Protein AF-A0A1V6FUK2-F1 (afdb_monomer_lite)

Structure (mmCIF, N/CA/C/O backbone):
data_AF-A0A1V6FUK2-F1
#
_entry.id   AF-A0A1V6FUK2-F1
#
loop_
_atom_site.group_PDB
_atom_site.id
_atom_site.type_symbol
_atom_site.label_atom_id
_atom_site.label_alt_id
_atom_site.label_comp_id
_atom_site.label_asym_id
_atom_site.label_entity_id
_atom_site.label_seq_id
_atom_site.pdbx_PDB_ins_code
_atom_site.Cartn_x
_atom_site.Cartn_y
_atom_site.Cartn_z
_atom_site.occupancy
_atom_site.B_iso_or_equiv
_atom_site.auth_seq_id
_atom_site.auth_comp_id
_atom_site.auth_asym_id
_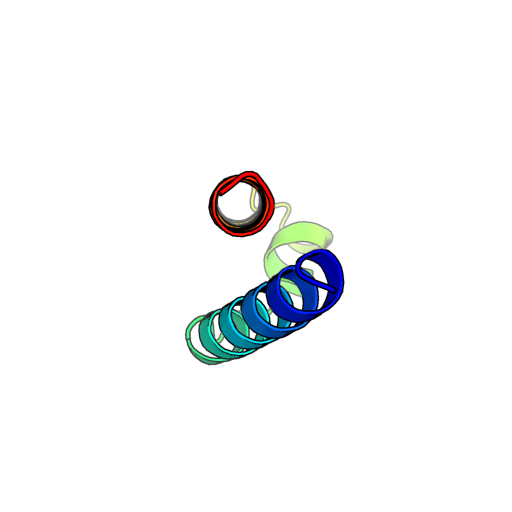atom_site.auth_atom_id
_atom_site.pdbx_PDB_model_num
ATOM 1 N N . MET A 1 1 ? 4.785 -2.916 -23.418 1.00 58.25 1 MET A N 1
ATOM 2 C CA . MET A 1 1 ? 5.550 -4.102 -22.967 1.00 58.25 1 MET A CA 1
ATOM 3 C C . MET A 1 1 ? 6.018 -3.946 -21.518 1.00 58.25 1 MET A C 1
ATOM 5 O O . MET A 1 1 ? 5.714 -4.812 -20.712 1.00 58.25 1 MET A O 1
ATOM 9 N N . TYR A 1 2 ? 6.632 -2.814 -21.153 1.00 68.38 2 TYR A N 1
ATOM 10 C CA . TYR A 1 2 ? 7.109 -2.517 -19.789 1.00 68.38 2 TYR A CA 1
ATOM 11 C C . TYR A 1 2 ? 6.020 -2.484 -18.700 1.00 68.38 2 TYR A C 1
ATOM 13 O O . TYR A 1 2 ? 6.242 -2.982 -17.600 1.00 68.38 2 TYR A O 1
ATOM 21 N N . ALA A 1 3 ? 4.807 -2.011 -19.018 1.00 70.25 3 ALA A N 1
ATOM 22 C CA . ALA A 1 3 ? 3.687 -2.007 -18.068 1.00 70.25 3 ALA A CA 1
ATOM 23 C C . ALA A 1 3 ? 3.331 -3.406 -17.528 1.00 70.25 3 ALA A C 1
ATOM 25 O O . ALA A 1 3 ? 2.992 -3.549 -16.358 1.00 70.25 3 ALA A O 1
ATOM 26 N N . LEU A 1 4 ? 3.462 -4.449 -18.354 1.00 73.69 4 LEU A N 1
ATOM 27 C CA . LEU A 1 4 ? 3.137 -5.822 -17.961 1.00 73.69 4 LEU A CA 1
ATOM 28 C C . LEU A 1 4 ? 4.158 -6.381 -16.957 1.00 73.69 4 LEU A C 1
ATOM 30 O O . LEU A 1 4 ? 3.792 -7.056 -16.001 1.00 73.69 4 LEU A O 1
ATOM 34 N N . ILE A 1 5 ? 5.434 -6.038 -17.144 1.00 76.81 5 ILE A N 1
ATOM 35 C CA . ILE A 1 5 ? 6.528 -6.374 -16.223 1.00 76.81 5 ILE A CA 1
ATOM 36 C C . ILE A 1 5 ? 6.342 -5.671 -14.877 1.00 76.81 5 ILE A C 1
ATOM 38 O O . ILE A 1 5 ? 6.491 -6.305 -13.836 1.00 76.81 5 ILE A O 1
ATOM 42 N N . GLY A 1 6 ? 5.930 -4.401 -14.891 1.00 73.94 6 GLY A N 1
ATOM 43 C CA . GLY A 1 6 ? 5.593 -3.667 -13.674 1.00 73.94 6 GLY A CA 1
ATOM 44 C C . GLY A 1 6 ? 4.470 -4.331 -12.872 1.00 73.94 6 GLY A C 1
ATOM 45 O O . GLY A 1 6 ? 4.596 -4.497 -11.662 1.00 73.94 6 GLY A O 1
ATOM 46 N N . VAL A 1 7 ? 3.410 -4.794 -13.543 1.00 77.06 7 VAL A N 1
ATOM 47 C CA . VAL A 1 7 ? 2.300 -5.515 -12.893 1.00 77.06 7 VAL A CA 1
ATOM 48 C C . VAL A 1 7 ? 2.758 -6.853 -12.301 1.00 77.06 7 VAL A C 1
ATOM 50 O O . VAL A 1 7 ? 2.366 -7.189 -11.186 1.00 77.06 7 VAL A O 1
ATOM 53 N N . ILE A 1 8 ? 3.620 -7.599 -12.999 1.00 82.00 8 ILE A N 1
ATOM 54 C CA . ILE A 1 8 ? 4.155 -8.874 -12.494 1.00 82.00 8 ILE A CA 1
ATOM 55 C C . ILE A 1 8 ? 5.020 -8.652 -11.249 1.00 82.00 8 ILE A C 1
ATOM 57 O O . ILE A 1 8 ? 4.865 -9.371 -10.264 1.00 82.00 8 ILE A O 1
ATOM 61 N N . ILE A 1 9 ? 5.894 -7.642 -11.260 1.00 81.06 9 ILE A N 1
ATOM 62 C CA . ILE A 1 9 ? 6.744 -7.300 -10.111 1.00 81.06 9 ILE A CA 1
ATOM 63 C C . ILE A 1 9 ? 5.892 -6.813 -8.933 1.00 81.06 9 ILE A C 1
ATOM 65 O O . ILE A 1 9 ? 6.116 -7.251 -7.805 1.00 81.06 9 ILE A O 1
ATOM 69 N N . PHE A 1 10 ? 4.881 -5.973 -9.191 1.00 80.62 10 PHE A N 1
ATOM 70 C CA . PHE A 1 10 ? 3.917 -5.530 -8.178 1.00 80.62 10 PHE A CA 1
ATOM 71 C C . PHE A 1 10 ? 3.269 -6.728 -7.482 1.00 80.62 10 PHE A C 1
ATOM 73 O O . PHE A 1 10 ? 3.257 -6.810 -6.256 1.00 80.62 10 PHE A O 1
ATOM 80 N N . TRP A 1 11 ? 2.774 -7.678 -8.277 1.00 81.25 11 TRP A N 1
ATOM 81 C CA . TRP A 1 11 ? 2.115 -8.880 -7.783 1.00 81.25 11 TRP A CA 1
ATOM 82 C C . TRP A 1 11 ? 3.057 -9.743 -6.940 1.00 81.25 11 TRP A C 1
ATOM 84 O O . TRP A 1 11 ? 2.678 -10.226 -5.875 1.00 81.25 11 TRP A O 1
ATOM 94 N N . LEU A 1 12 ? 4.305 -9.907 -7.384 1.00 84.12 12 LEU A N 1
ATOM 95 C CA . LEU A 1 12 ? 5.324 -10.678 -6.672 1.00 84.12 12 LEU A CA 1
ATOM 96 C C . LEU A 1 12 ? 5.658 -10.055 -5.312 1.00 84.12 12 LEU A C 1
ATOM 98 O O . LEU A 1 12 ? 5.661 -10.758 -4.303 1.00 84.12 12 LEU A O 1
ATOM 102 N N . CYS A 1 13 ? 5.873 -8.738 -5.263 1.00 80.62 13 CYS A N 1
ATOM 103 C CA . CYS A 1 13 ? 6.092 -8.016 -4.010 1.00 80.62 13 CYS A CA 1
ATOM 104 C C . CYS A 1 13 ? 4.886 -8.116 -3.072 1.00 80.62 13 CYS A C 1
ATOM 106 O O . CYS A 1 13 ? 5.072 -8.338 -1.876 1.00 80.62 13 CYS A O 1
ATOM 108 N N . PHE A 1 14 ? 3.667 -7.998 -3.605 1.00 77.44 14 PHE A N 1
ATOM 109 C CA . PHE A 1 14 ? 2.443 -8.109 -2.817 1.00 77.44 14 PHE A CA 1
ATOM 110 C C . PHE A 1 14 ? 2.329 -9.487 -2.154 1.00 77.44 14 PHE A C 1
ATOM 112 O O . PHE A 1 14 ? 2.152 -9.569 -0.944 1.00 77.44 14 PHE A O 1
ATOM 119 N N . VAL A 1 15 ? 2.542 -10.568 -2.913 1.00 80.06 15 VAL A N 1
ATOM 120 C CA . VAL A 1 15 ? 2.509 -11.947 -2.391 1.00 80.06 15 VAL A CA 1
ATOM 121 C C . VAL A 1 15 ? 3.602 -12.196 -1.346 1.00 80.06 15 VAL A C 1
ATOM 123 O O . VAL A 1 15 ? 3.358 -12.867 -0.345 1.00 80.06 15 VAL A O 1
ATOM 126 N N . VAL A 1 16 ? 4.811 -11.667 -1.553 1.00 83.00 16 VAL A N 1
ATOM 127 C CA . VAL A 1 16 ? 5.911 -11.804 -0.584 1.00 83.00 16 VAL A CA 1
ATOM 128 C C . VAL A 1 16 ? 5.572 -11.099 0.729 1.00 83.00 16 VAL A C 1
ATOM 130 O O . VAL A 1 16 ? 5.771 -11.675 1.796 1.00 83.00 16 VAL A O 1
ATOM 133 N N . ILE A 1 17 ? 5.030 -9.883 0.665 1.00 76.50 17 ILE A N 1
ATOM 134 C CA . ILE A 1 17 ? 4.664 -9.106 1.854 1.00 76.50 17 ILE A CA 1
ATOM 135 C C . ILE A 1 17 ? 3.481 -9.728 2.591 1.00 76.50 17 ILE A C 1
ATOM 137 O O . ILE A 1 17 ? 3.525 -9.814 3.817 1.00 76.50 17 ILE A O 1
ATOM 141 N N . ASP A 1 18 ? 2.465 -10.197 1.870 1.00 76.94 18 ASP A N 1
ATOM 142 C CA . ASP A 1 18 ? 1.297 -10.870 2.448 1.00 76.94 18 ASP A CA 1
ATOM 143 C C . ASP A 1 18 ? 1.723 -12.126 3.223 1.00 76.94 18 ASP A C 1
ATOM 145 O O . ASP A 1 18 ? 1.280 -12.383 4.338 1.00 76.94 18 ASP A O 1
ATOM 149 N N . LYS A 1 19 ? 2.716 -12.854 2.698 1.00 76.38 19 LYS A N 1
ATOM 150 C CA . LYS A 1 19 ? 3.295 -14.020 3.373 1.00 76.38 19 LYS A CA 1
ATOM 151 C C . LYS A 1 19 ? 4.192 -13.662 4.566 1.00 76.38 19 LYS A C 1
ATOM 153 O O . LYS A 1 19 ? 4.293 -14.447 5.506 1.00 76.38 19 LYS A O 1
ATOM 158 N N . ILE A 1 20 ? 4.862 -12.508 4.528 1.00 77.81 20 ILE A N 1
ATOM 159 C CA . ILE A 1 20 ? 5.688 -11.983 5.633 1.00 77.81 20 ILE A CA 1
ATOM 160 C C . ILE A 1 20 ? 4.829 -11.347 6.731 1.00 77.81 20 ILE A C 1
ATOM 162 O O . ILE A 1 20 ? 5.279 -11.258 7.872 1.00 77.81 20 ILE A O 1
ATOM 166 N N . THR A 1 21 ? 3.606 -10.929 6.408 1.00 73.62 21 THR A N 1
ATOM 167 C CA . THR A 1 21 ? 2.652 -10.311 7.331 1.00 73.62 21 THR A CA 1
ATOM 168 C C . THR A 1 21 ? 1.605 -11.357 7.737 1.00 73.62 21 THR A C 1
ATOM 170 O O . THR A 1 21 ? 0.500 -11.344 7.206 1.00 73.62 21 THR A O 1
ATOM 173 N N . PRO A 1 22 ? 1.899 -12.278 8.681 1.00 62.84 22 PRO A N 1
ATOM 174 C CA . PRO A 1 22 ? 0.976 -13.317 9.147 1.00 62.84 22 PRO A CA 1
ATOM 175 C C . PRO A 1 22 ? -0.096 -12.739 10.089 1.00 62.84 22 PRO A C 1
ATOM 177 O O . PRO A 1 22 ? -0.384 -13.294 11.146 1.00 62.84 22 PRO A O 1
ATOM 180 N N . TYR A 1 23 ? -0.649 -11.579 9.749 1.00 63.72 23 TYR A N 1
ATOM 181 C CA . TYR A 1 23 ? -1.746 -10.944 10.461 1.00 63.72 23 TYR A CA 1
ATOM 182 C C . TYR A 1 23 ? -2.982 -10.990 9.574 1.00 63.72 23 TYR A C 1
ATOM 184 O O . TYR A 1 23 ? -2.901 -10.706 8.380 1.00 63.72 23 TYR A O 1
ATOM 192 N N . ASN A 1 24 ? -4.145 -11.280 10.162 1.00 69.81 24 ASN A N 1
ATOM 193 C CA . ASN A 1 24 ? -5.425 -11.080 9.489 1.00 69.81 24 ASN A CA 1
ATOM 194 C C . ASN A 1 24 ? -5.641 -9.574 9.288 1.00 69.81 24 ASN A C 1
ATOM 196 O O . ASN A 1 24 ? -6.316 -8.920 10.080 1.00 69.81 24 ASN A O 1
ATOM 200 N N . LEU A 1 25 ? -5.059 -9.020 8.224 1.00 71.56 25 LEU A N 1
ATOM 201 C CA . LEU A 1 25 ? -5.187 -7.619 7.820 1.00 71.56 25 LE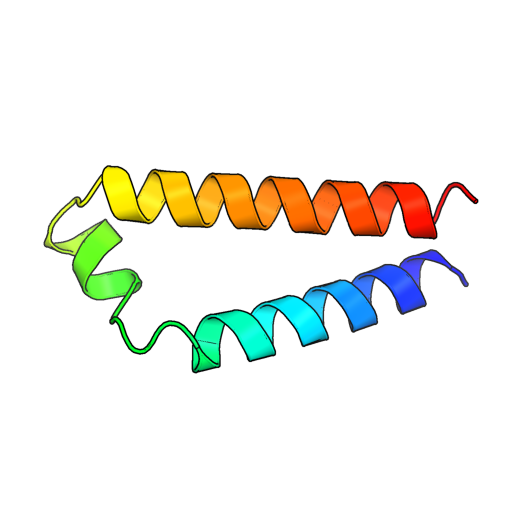U A CA 1
ATOM 202 C C . LEU A 1 25 ? -6.653 -7.193 7.775 1.00 71.56 25 LEU A C 1
ATOM 204 O O . LEU A 1 25 ? -7.010 -6.119 8.242 1.00 71.56 25 LEU A O 1
ATOM 208 N N . TRP A 1 26 ? -7.511 -8.076 7.273 1.00 70.25 26 TRP A N 1
ATOM 209 C CA . TRP A 1 26 ? -8.949 -7.856 7.214 1.00 70.25 26 TRP A CA 1
ATOM 210 C C . TRP A 1 26 ? -9.585 -7.723 8.603 1.00 70.25 26 TRP A C 1
ATOM 212 O O . TRP A 1 26 ? -10.363 -6.806 8.843 1.00 70.25 26 TRP A O 1
ATOM 222 N N . GLU A 1 27 ? -9.220 -8.588 9.545 1.00 76.75 27 GLU A N 1
ATOM 223 C CA . GLU A 1 27 ? -9.735 -8.543 10.915 1.00 76.75 27 GLU A CA 1
ATOM 224 C C . GLU A 1 27 ? -9.197 -7.316 11.672 1.00 76.75 27 GLU A C 1
ATOM 226 O O . GLU A 1 27 ? -9.945 -6.594 12.323 1.00 76.75 27 GLU A O 1
ATOM 231 N N . GLU A 1 28 ? -7.912 -7.000 11.529 1.00 76.38 28 GLU A N 1
ATOM 232 C CA . GLU A 1 28 ? -7.294 -5.831 12.162 1.00 76.38 28 GLU A CA 1
ATOM 233 C C . GLU A 1 28 ? -7.821 -4.500 11.599 1.00 76.38 28 GLU A C 1
ATOM 235 O O . GLU A 1 28 ? -8.109 -3.575 12.358 1.00 76.38 28 GLU A O 1
ATOM 240 N N . ILE A 1 29 ? -7.972 -4.379 10.278 1.00 78.44 29 ILE A N 1
ATOM 241 C CA . ILE A 1 29 ? -8.355 -3.121 9.620 1.00 78.44 29 ILE A CA 1
ATOM 242 C C . ILE A 1 29 ? -9.872 -2.922 9.646 1.00 78.44 29 ILE A C 1
ATOM 244 O O . ILE A 1 29 ? -10.333 -1.824 9.956 1.00 78.44 29 ILE A O 1
ATOM 248 N N . VAL A 1 30 ? -10.654 -3.960 9.331 1.00 76.00 30 VAL A N 1
ATOM 249 C CA . VAL A 1 30 ? -12.117 -3.847 9.207 1.00 76.00 30 VAL A CA 1
ATOM 250 C C . VAL A 1 30 ? -12.806 -4.047 10.554 1.00 76.00 30 VAL A C 1
ATOM 252 O O . VAL A 1 30 ? -13.698 -3.269 10.885 1.00 76.00 30 VAL A O 1
ATOM 255 N N . VAL A 1 31 ? -12.389 -5.041 11.351 1.00 79.12 31 VAL A N 1
ATOM 256 C CA . VAL A 1 31 ? -13.055 -5.371 12.628 1.00 79.12 31 VAL A CA 1
ATOM 257 C C . VAL A 1 31 ? -12.469 -4.568 13.789 1.00 79.12 31 VAL A C 1
ATOM 259 O O . VAL A 1 31 ? -13.219 -3.938 14.531 1.00 79.12 31 VAL A O 1
ATOM 262 N N . LYS A 1 32 ? -11.138 -4.532 13.944 1.00 83.75 32 LYS A N 1
ATOM 263 C CA . LYS A 1 32 ? -10.483 -3.768 15.024 1.00 83.75 32 LYS A CA 1
ATOM 264 C C . LYS A 1 32 ? -10.239 -2.291 14.698 1.00 83.75 32 LYS A C 1
ATOM 266 O O . LYS A 1 32 ? -9.825 -1.555 15.591 1.00 83.75 32 LYS A O 1
ATOM 271 N N . GLN A 1 33 ? -10.473 -1.844 13.459 1.00 79.00 33 GLN A N 1
ATOM 272 C CA . GLN A 1 33 ? -10.203 -0.464 13.022 1.00 79.00 33 GLN A CA 1
ATOM 273 C C . GLN A 1 33 ? -8.774 0.010 13.346 1.00 79.00 33 GLN A C 1
ATOM 275 O O . GLN A 1 33 ? -8.543 1.173 13.694 1.00 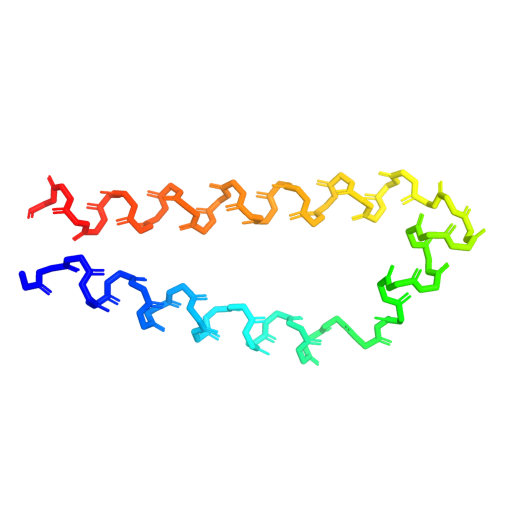79.00 33 GLN A O 1
ATOM 280 N N . ASN A 1 34 ? -7.785 -0.880 13.233 1.00 81.62 34 ASN A N 1
ATOM 281 C CA . ASN A 1 34 ? -6.405 -0.543 13.541 1.00 81.62 34 ASN A CA 1
ATOM 282 C C . ASN A 1 34 ? -5.813 0.369 12.455 1.00 81.62 34 ASN A C 1
ATOM 284 O O . ASN A 1 34 ? -5.276 -0.075 11.437 1.00 81.62 34 ASN A O 1
ATOM 288 N N . ARG A 1 35 ? -5.897 1.682 12.694 1.00 79.88 35 ARG A N 1
ATOM 289 C CA . ARG A 1 35 ? -5.400 2.715 11.776 1.00 79.88 35 ARG A CA 1
ATOM 290 C C . ARG A 1 35 ? -3.894 2.632 11.537 1.00 79.88 35 ARG A C 1
ATOM 292 O O . ARG A 1 35 ? -3.451 3.033 10.466 1.00 79.88 35 ARG A O 1
ATOM 299 N N . ALA A 1 36 ? -3.120 2.108 12.489 1.00 84.12 36 ALA A N 1
ATOM 300 C CA . ALA A 1 36 ? -1.682 1.940 12.311 1.00 84.12 36 ALA A CA 1
ATOM 301 C C . ALA A 1 36 ? -1.388 0.910 11.211 1.00 84.12 36 ALA A C 1
ATOM 303 O O . ALA A 1 36 ? -0.620 1.192 10.296 1.00 84.12 36 ALA A O 1
ATOM 304 N N . LEU A 1 37 ? -2.073 -0.237 11.237 1.00 79.94 37 LEU A N 1
ATOM 305 C CA . LEU A 1 37 ? -1.948 -1.266 10.200 1.00 79.94 37 LEU A CA 1
ATOM 306 C C . LEU A 1 37 ? -2.486 -0.784 8.849 1.00 79.94 37 LEU A C 1
ATOM 308 O O . LEU A 1 37 ? -1.832 -0.982 7.828 1.00 79.94 37 LEU A O 1
ATOM 312 N N . ALA A 1 38 ? -3.612 -0.066 8.840 1.00 82.44 38 ALA A N 1
ATOM 313 C CA . ALA A 1 38 ? -4.144 0.534 7.616 1.00 82.44 38 ALA A CA 1
ATOM 314 C C . ALA A 1 38 ? -3.156 1.528 6.972 1.00 82.44 38 ALA A C 1
ATOM 316 O O . ALA A 1 38 ? -2.976 1.519 5.754 1.00 82.44 38 ALA A O 1
ATOM 317 N N . LEU A 1 39 ? -2.482 2.355 7.780 1.00 86.56 39 LEU A N 1
ATOM 318 C CA . LEU A 1 39 ? -1.471 3.302 7.305 1.00 86.56 39 LEU A CA 1
ATOM 319 C C . LEU A 1 39 ? -0.245 2.581 6.732 1.00 86.56 39 LEU A C 1
ATOM 321 O O . LEU A 1 39 ? 0.254 2.975 5.681 1.00 86.56 39 LEU A O 1
ATOM 325 N N . VAL A 1 40 ? 0.222 1.517 7.391 1.00 84.44 40 VAL A N 1
ATOM 326 C CA . VAL A 1 40 ? 1.360 0.714 6.915 1.00 84.44 40 VAL A CA 1
ATOM 327 C C . VAL A 1 40 ? 1.044 0.076 5.561 1.00 84.44 40 VAL A C 1
ATOM 329 O O . VAL A 1 40 ? 1.852 0.171 4.639 1.00 84.44 40 VAL A O 1
ATOM 332 N N . VAL A 1 41 ? -0.153 -0.492 5.400 1.00 83.19 41 VAL A N 1
ATOM 333 C CA . VAL A 1 41 ? -0.606 -1.071 4.125 1.00 83.19 41 VAL A CA 1
ATOM 334 C C . VAL A 1 41 ? -0.730 -0.002 3.040 1.00 83.19 41 VAL A C 1
ATOM 336 O O . VAL A 1 41 ? -0.285 -0.215 1.912 1.00 83.19 41 VAL A O 1
ATOM 339 N N . ALA A 1 42 ? -1.281 1.170 3.366 1.00 85.12 42 ALA A N 1
ATOM 340 C CA . ALA A 1 42 ? -1.380 2.282 2.425 1.00 85.12 42 ALA A CA 1
ATOM 341 C C . ALA A 1 42 ? 0.007 2.768 1.965 1.00 85.12 42 ALA A C 1
ATOM 343 O O . ALA A 1 42 ? 0.231 2.950 0.768 1.00 85.12 42 ALA A O 1
ATOM 344 N N . ALA A 1 43 ? 0.956 2.917 2.895 1.00 88.75 43 ALA A N 1
ATOM 345 C CA . ALA A 1 43 ? 2.333 3.304 2.595 1.00 88.75 43 ALA A CA 1
ATOM 346 C C . ALA A 1 43 ? 3.061 2.246 1.749 1.00 88.75 43 ALA A C 1
ATOM 348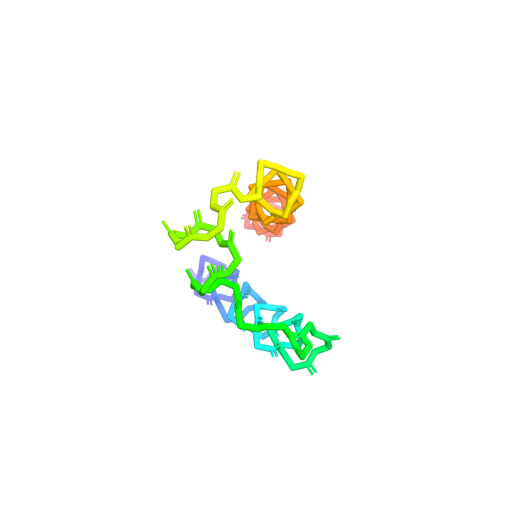 O O . ALA A 1 43 ? 3.775 2.599 0.811 1.00 88.75 43 ALA A O 1
ATOM 349 N N . MET A 1 44 ? 2.838 0.957 2.022 1.00 84.44 44 MET A N 1
ATOM 350 C CA . MET A 1 44 ? 3.354 -0.135 1.192 1.00 84.44 44 MET A CA 1
ATOM 351 C C . MET A 1 44 ? 2.792 -0.076 -0.229 1.00 84.44 44 MET A C 1
ATOM 353 O O . MET A 1 44 ? 3.567 -0.091 -1.183 1.00 84.44 44 MET A O 1
ATOM 357 N N . CYS A 1 45 ? 1.474 0.066 -0.395 1.00 83.38 45 CYS A N 1
ATOM 358 C CA . CYS A 1 45 ? 0.857 0.212 -1.717 1.00 83.38 45 CYS A CA 1
ATOM 359 C C . CYS A 1 45 ? 1.427 1.411 -2.490 1.00 83.38 45 CYS A C 1
ATOM 361 O O . CYS A 1 45 ? 1.717 1.285 -3.683 1.00 83.38 45 CYS A O 1
ATOM 363 N N . LEU A 1 46 ? 1.642 2.550 -1.820 1.00 87.38 46 LEU A N 1
ATOM 364 C CA . LEU A 1 46 ? 2.278 3.735 -2.410 1.00 87.38 46 LEU A CA 1
ATOM 365 C C . LEU A 1 46 ? 3.734 3.475 -2.823 1.00 87.38 46 LEU A C 1
ATOM 367 O O . LEU A 1 46 ? 4.139 3.847 -3.922 1.00 87.38 46 LEU A O 1
ATOM 371 N N . GLY A 1 47 ? 4.519 2.802 -1.981 1.00 85.50 47 GLY A N 1
ATOM 372 C CA . GLY A 1 47 ? 5.905 2.451 -2.295 1.00 85.50 47 GLY A CA 1
ATOM 373 C C . GLY A 1 47 ? 6.017 1.529 -3.510 1.00 85.50 47 GLY A C 1
ATOM 374 O O . GLY A 1 47 ? 6.810 1.790 -4.415 1.00 85.50 47 GLY A O 1
ATOM 375 N N . ILE A 1 48 ? 5.185 0.486 -3.582 1.00 81.44 48 ILE A N 1
ATOM 376 C CA . ILE A 1 48 ? 5.216 -0.455 -4.710 1.00 81.44 48 ILE A CA 1
ATOM 377 C C . ILE A 1 48 ? 4.748 0.243 -5.997 1.00 81.44 48 ILE A C 1
ATOM 379 O O . ILE A 1 48 ? 5.364 0.068 -7.046 1.00 81.44 48 ILE A O 1
ATOM 383 N N . SER A 1 49 ? 3.714 1.089 -5.936 1.00 81.62 49 SER A N 1
ATOM 384 C CA . SER A 1 49 ? 3.256 1.845 -7.112 1.00 81.62 49 SER A CA 1
ATOM 385 C C . SER A 1 49 ? 4.302 2.846 -7.624 1.00 81.62 49 SER A C 1
ATOM 387 O O . SER A 1 49 ? 4.448 2.978 -8.838 1.00 81.62 49 SER A O 1
ATOM 389 N N . LEU A 1 50 ? 5.102 3.464 -6.746 1.00 82.94 50 LEU A N 1
ATOM 390 C CA . LEU A 1 50 ? 6.256 4.291 -7.130 1.00 82.94 50 LEU A CA 1
ATOM 391 C C . LEU A 1 50 ? 7.369 3.488 -7.813 1.00 82.94 50 LEU A C 1
ATOM 393 O O . LEU A 1 50 ? 7.884 3.921 -8.842 1.00 82.94 50 LEU A O 1
ATOM 397 N N . ILE A 1 51 ? 7.727 2.317 -7.279 1.00 78.88 51 ILE A N 1
ATOM 398 C CA . ILE A 1 51 ? 8.746 1.439 -7.881 1.00 78.88 51 ILE A CA 1
ATOM 399 C C . ILE A 1 51 ? 8.301 0.989 -9.273 1.00 78.88 51 ILE A C 1
ATOM 401 O O . ILE A 1 51 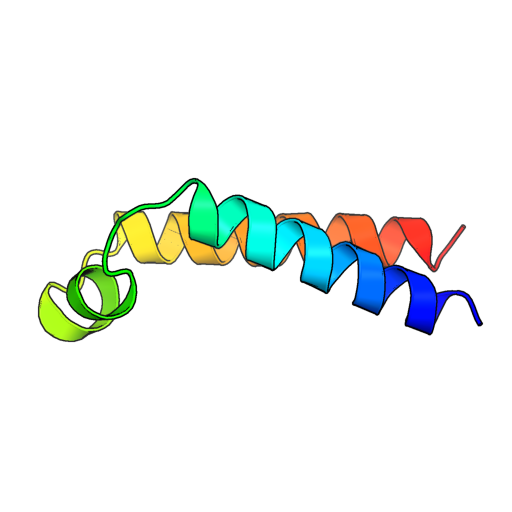? 9.080 1.024 -10.222 1.00 78.88 51 ILE A O 1
ATOM 405 N N . VAL A 1 52 ? 7.030 0.614 -9.412 1.00 76.31 52 VAL A N 1
ATOM 406 C CA . VAL A 1 52 ? 6.446 0.224 -10.697 1.00 76.31 52 VAL A CA 1
ATOM 407 C C . VAL A 1 52 ? 6.417 1.397 -11.670 1.00 76.31 52 VAL A C 1
ATOM 409 O O . VAL A 1 52 ? 6.788 1.230 -12.828 1.00 76.31 52 VAL A O 1
ATOM 412 N N . ALA A 1 53 ? 6.037 2.592 -11.212 1.00 79.06 53 ALA A N 1
ATOM 413 C CA . ALA A 1 53 ? 6.075 3.790 -12.039 1.00 79.06 53 ALA A CA 1
ATOM 414 C C . ALA A 1 53 ? 7.501 4.087 -12.529 1.00 79.06 53 ALA A C 1
ATOM 416 O O . ALA A 1 53 ? 7.683 4.300 -13.725 1.00 79.06 53 ALA A O 1
ATOM 417 N N . ALA A 1 54 ? 8.509 4.024 -11.654 1.00 76.56 54 ALA A N 1
ATOM 418 C CA . ALA A 1 54 ? 9.911 4.226 -12.016 1.00 76.56 54 ALA A CA 1
ATOM 419 C C . ALA A 1 54 ? 10.439 3.146 -12.978 1.00 76.56 54 ALA A C 1
ATOM 421 O O . ALA A 1 54 ? 11.173 3.462 -13.906 1.00 76.56 54 ALA A O 1
ATOM 422 N N . ALA A 1 55 ? 10.030 1.886 -12.802 1.00 74.69 55 ALA A N 1
ATOM 423 C CA . ALA A 1 55 ? 10.433 0.778 -13.667 1.00 74.69 55 ALA A CA 1
ATOM 424 C C . ALA A 1 55 ? 9.796 0.827 -15.069 1.00 74.69 55 ALA A C 1
ATOM 426 O O . ALA A 1 55 ? 10.349 0.264 -16.009 1.00 74.69 55 ALA A O 1
ATOM 427 N N . ILE A 1 56 ? 8.624 1.460 -15.212 1.00 71.94 56 ILE A N 1
ATOM 428 C CA . ILE A 1 56 ? 7.928 1.616 -16.501 1.00 71.94 56 ILE A CA 1
ATOM 429 C C . ILE A 1 56 ? 8.362 2.893 -17.237 1.00 71.94 56 ILE A C 1
ATOM 431 O O . ILE A 1 56 ? 8.350 2.901 -18.464 1.00 71.94 56 ILE A O 1
ATOM 435 N N . HIS A 1 57 ? 8.711 3.962 -16.510 1.00 62.56 57 HIS A N 1
ATOM 436 C CA . HIS A 1 57 ? 9.138 5.251 -17.079 1.00 62.56 57 HIS A CA 1
ATOM 437 C C . HIS A 1 57 ? 10.661 5.356 -17.308 1.00 62.56 57 HIS A C 1
ATOM 439 O O . HIS A 1 57 ? 11.162 6.461 -17.523 1.00 62.56 57 HIS A O 1
ATOM 445 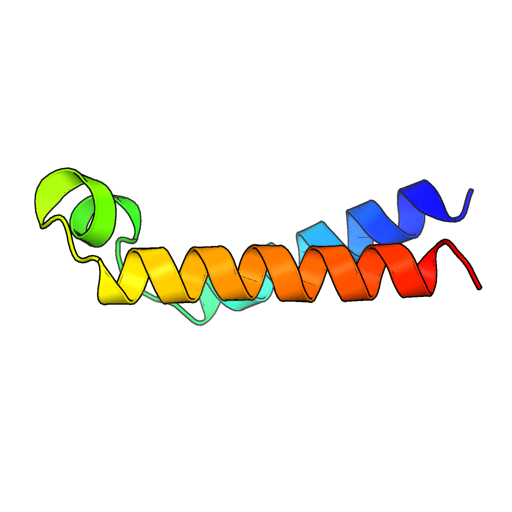N N . GLY A 1 58 ? 11.384 4.234 -17.244 1.00 52.50 58 GLY A N 1
ATOM 446 C CA . GLY A 1 58 ? 12.799 4.113 -17.615 1.00 52.50 58 GLY A CA 1
ATOM 447 C C . GLY A 1 58 ? 13.002 3.560 -19.018 1.00 52.50 58 GLY A C 1
ATOM 448 O O . GLY A 1 58 ? 12.094 2.859 -19.520 1.00 52.50 58 GLY A O 1
#

Secondary structure (DSSP, 8-state):
-HHHHHHHHHHHHHHHHHHH--S-HHIIIIIS--HHHHHHHHHHHHHHHHHHHHHH--

pLDDT: mean 77.46, std 7.12, range [52.5, 88.75]

Radius of gyration: 13.35 Å; chains: 1; bounding box: 26×19×38 Å

Sequence (58 aa):
MYALIGVIIFWLCFVVIDKITPYNLWEEIVVKQNRALALVVAAMCLGISLIVAAAIHG

Foldseek 3Di:
DLLVVLVVVLVVVVVVVCVVPPDPLCCCCVVVVPVVSVVVVVVVNVVSVVVSVVSSVD